Protein AF-A0A7R9ZFJ4-F1 (afdb_monomer_lite)

Foldseek 3Di:
DCLDPAPDQLDLVSLVVSLCCCLVPDPDQDQDADACSQAQRHPHRVVSVVSNCVRHFPDNRRVSPVVPDCPQPDWDAQVVGRSWTWGDDPLDIDTDARQYDDDPPGPDDPVVNVVSVVSSVVVVCVSCCVSPNDDDPVVVPPPDDD

InterPro domains:
  IPR029052 Metallo-dependent phosphatase-like [SSF56300] (1-131)

Organism: NCBI:txid2749911

pLDDT: mean 87.46, std 13.21, range [35.25, 97.81]

Radius of gyration: 16.65 Å; chains: 1; bounding box: 35×46×45 Å

Structure (mmCIF, N/CA/C/O backbone):
data_AF-A0A7R9ZFJ4-F1
#
_entry.id   AF-A0A7R9ZFJ4-F1
#
loop_
_atom_site.group_PDB
_atom_site.id
_atom_site.type_symbol
_atom_site.label_atom_id
_atom_site.label_alt_id
_atom_site.label_comp_id
_atom_site.label_asym_id
_atom_site.label_entity_id
_atom_site.label_seq_id
_atom_site.pdbx_PDB_ins_code
_atom_site.Cartn_x
_atom_site.Cartn_y
_atom_site.Cartn_z
_atom_site.occupancy
_atom_site.B_iso_or_equiv
_atom_site.auth_seq_id
_atom_site.auth_comp_id
_atom_site.auth_asym_id
_atom_site.auth_atom_id
_atom_site.pdbx_PDB_model_num
ATOM 1 N N . GLY A 1 1 ? -5.057 -4.524 -4.638 1.00 90.56 1 GLY A N 1
ATOM 2 C CA . GLY A 1 1 ? -4.004 -5.093 -5.480 1.00 90.56 1 GLY A CA 1
ATOM 3 C C . GLY A 1 1 ? -4.557 -5.368 -6.848 1.00 90.56 1 GLY A C 1
ATOM 4 O O . GLY A 1 1 ? -5.779 -5.395 -6.991 1.00 90.56 1 GLY A O 1
ATOM 5 N N . ASP A 1 2 ? -3.644 -5.514 -7.799 1.00 92.06 2 ASP A N 1
ATOM 6 C CA . ASP A 1 2 ? -3.863 -5.788 -9.223 1.00 92.06 2 ASP A CA 1
ATOM 7 C C . ASP A 1 2 ? -4.885 -4.832 -9.840 1.00 92.06 2 ASP A C 1
ATOM 9 O O . ASP A 1 2 ? -5.817 -5.202 -10.555 1.00 92.06 2 ASP A O 1
ATOM 13 N N . ILE A 1 3 ? -4.728 -3.559 -9.479 1.00 92.06 3 ILE A N 1
ATOM 14 C CA . ILE A 1 3 ? -5.543 -2.458 -9.993 1.00 92.06 3 ILE A CA 1
ATOM 15 C C . ILE A 1 3 ? -5.058 -2.015 -11.375 1.00 92.06 3 ILE A C 1
ATOM 17 O O . ILE A 1 3 ? -5.796 -1.369 -12.120 1.00 92.06 3 ILE A O 1
ATOM 21 N N . ILE A 1 4 ? -3.824 -2.378 -11.719 1.00 90.12 4 ILE A N 1
ATOM 22 C CA . ILE A 1 4 ? -3.257 -2.288 -13.052 1.00 90.12 4 ILE A CA 1
ATOM 23 C C . ILE A 1 4 ? -3.447 -3.639 -13.759 1.00 90.12 4 ILE A C 1
ATOM 25 O O . ILE A 1 4 ? -3.127 -4.674 -13.181 1.00 90.12 4 ILE A O 1
ATOM 29 N N . PRO A 1 5 ? -3.952 -3.666 -15.009 1.00 80.88 5 PRO A N 1
ATOM 30 C CA . PRO A 1 5 ? -4.123 -4.919 -15.732 1.00 80.88 5 PRO A CA 1
ATOM 31 C C . PRO A 1 5 ? -2.797 -5.674 -15.931 1.00 80.88 5 PRO A C 1
ATOM 33 O O . PRO A 1 5 ? -1.779 -5.032 -16.235 1.00 80.88 5 PRO A O 1
ATOM 36 N N . PRO A 1 6 ? -2.817 -7.020 -15.885 1.00 69.69 6 PRO A N 1
ATOM 37 C CA . PRO A 1 6 ? -1.639 -7.847 -16.125 1.00 69.69 6 PRO A CA 1
ATOM 38 C C . PRO A 1 6 ? -1.031 -7.557 -17.496 1.00 69.69 6 PRO A C 1
ATOM 40 O O . PRO A 1 6 ? -1.753 -7.365 -18.481 1.00 69.69 6 PRO A O 1
ATOM 43 N N . LYS A 1 7 ? 0.306 -7.581 -17.580 1.00 65.38 7 LYS A N 1
ATOM 44 C CA . LYS A 1 7 ? 1.073 -7.348 -18.824 1.00 65.38 7 LYS A CA 1
ATOM 45 C C . LYS A 1 7 ? 0.787 -5.999 -19.499 1.00 65.38 7 LYS A C 1
ATOM 47 O O . LYS A 1 7 ? 1.007 -5.850 -20.703 1.00 65.38 7 LYS A O 1
ATOM 52 N N . SER A 1 8 ? 0.257 -5.029 -18.758 1.00 69.19 8 SER A N 1
ATOM 53 C CA . SER A 1 8 ? 0.173 -3.648 -19.226 1.00 69.19 8 SER A CA 1
ATOM 54 C C . SER A 1 8 ? 1.515 -2.932 -19.037 1.00 69.19 8 SER A C 1
ATOM 56 O O . SER A 1 8 ? 2.401 -3.407 -18.334 1.00 69.19 8 SER A O 1
ATOM 58 N N . ASP A 1 9 ? 1.687 -1.781 -19.685 1.00 81.06 9 ASP A N 1
ATOM 59 C CA . ASP A 1 9 ? 2.959 -1.048 -19.736 1.00 81.06 9 ASP A CA 1
ATOM 60 C C . ASP A 1 9 ? 3.366 -0.361 -18.417 1.00 81.06 9 ASP A C 1
ATOM 62 O O . ASP A 1 9 ? 4.392 0.324 -18.376 1.00 81.06 9 ASP A O 1
ATOM 66 N N . CYS A 1 10 ? 2.563 -0.500 -17.352 1.00 91.38 10 CYS A N 1
ATO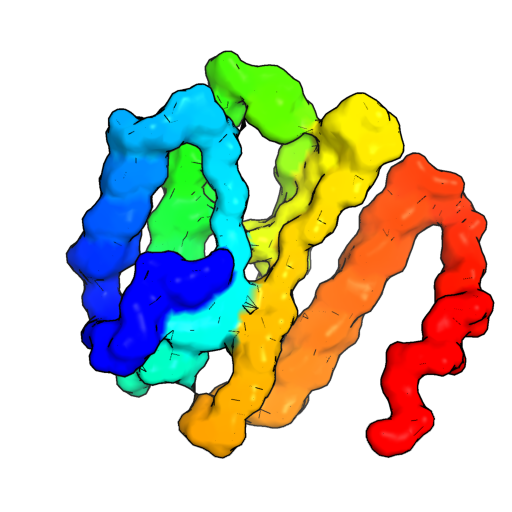M 67 C CA . CYS A 1 10 ? 2.741 0.179 -16.065 1.00 91.38 10 CYS A CA 1
ATOM 68 C C . CYS A 1 10 ? 3.144 1.656 -16.244 1.00 91.38 10 CYS A C 1
ATOM 70 O O . CYS A 1 10 ? 4.034 2.190 -15.563 1.00 91.38 10 CYS A O 1
ATOM 72 N N . SER A 1 11 ? 2.554 2.312 -17.248 1.00 93.62 11 SER A N 1
ATOM 73 C CA . SER A 1 11 ? 2.857 3.697 -17.585 1.00 93.62 11 SER A CA 1
ATOM 74 C C . SER A 1 11 ? 2.295 4.641 -16.528 1.00 93.62 11 SER A C 1
ATOM 76 O O . SER A 1 11 ? 1.369 4.318 -15.786 1.00 93.62 11 SER A O 1
ATOM 78 N N . GLN A 1 12 ? 2.871 5.838 -16.440 1.00 94.81 12 GLN A N 1
ATOM 79 C CA . GLN A 1 12 ? 2.400 6.848 -15.494 1.00 94.81 12 GLN A CA 1
ATOM 80 C C . GLN A 1 12 ? 0.921 7.196 -15.717 1.00 94.81 12 GLN A C 1
ATOM 82 O O . GLN A 1 12 ? 0.186 7.347 -14.744 1.00 94.81 12 GLN A O 1
ATOM 87 N N . ASP A 1 13 ? 0.490 7.260 -16.978 1.00 95.31 13 ASP A N 1
ATOM 88 C CA . ASP A 1 13 ? -0.892 7.567 -17.347 1.00 95.31 13 ASP A CA 1
ATOM 89 C C . ASP A 1 13 ? -1.861 6.493 -16.840 1.00 95.31 13 ASP A C 1
ATOM 91 O O . ASP A 1 13 ? -2.925 6.826 -16.336 1.00 95.31 13 ASP A O 1
ATOM 95 N N . ARG A 1 14 ? -1.467 5.211 -16.842 1.00 94.38 14 ARG A N 1
ATOM 96 C CA . ARG A 1 14 ? -2.295 4.128 -16.282 1.00 94.38 14 ARG A CA 1
ATOM 97 C C . ARG A 1 14 ? -2.545 4.290 -14.790 1.00 94.38 14 ARG A C 1
ATOM 99 O O . ARG A 1 14 ? -3.683 4.158 -14.343 1.00 94.38 14 ARG A O 1
ATOM 106 N N . TYR A 1 15 ? -1.506 4.596 -14.018 1.00 96.44 15 TYR A N 1
ATOM 107 C CA . TYR A 1 15 ? -1.675 4.858 -12.590 1.00 96.44 15 TYR A CA 1
ATOM 108 C C . TYR A 1 15 ? -2.518 6.115 -12.344 1.00 96.44 15 TYR A C 1
ATOM 110 O O . TYR A 1 15 ? -3.367 6.113 -11.453 1.00 96.44 15 TYR A O 1
ATOM 118 N N . ALA A 1 16 ? -2.331 7.159 -13.159 1.00 96.50 16 ALA A N 1
ATOM 119 C CA . ALA A 1 16 ? -3.124 8.382 -13.090 1.00 96.50 16 ALA A CA 1
ATOM 120 C C . ALA A 1 16 ? -4.606 8.136 -13.412 1.00 96.50 16 ALA A C 1
ATOM 122 O O . ALA A 1 16 ? -5.470 8.674 -12.723 1.00 96.50 16 ALA A O 1
ATOM 123 N N . ASP A 1 17 ? -4.913 7.308 -14.412 1.00 95.62 17 ASP A N 1
ATOM 124 C CA . ASP A 1 17 ? -6.281 6.937 -14.781 1.00 95.62 17 ASP A CA 1
ATOM 125 C C . ASP A 1 17 ? -6.990 6.235 -13.620 1.00 95.62 17 ASP A C 1
ATOM 127 O O . ASP A 1 17 ? -8.085 6.640 -13.227 1.00 95.62 17 ASP A O 1
ATOM 131 N N . VAL A 1 18 ? -6.348 5.231 -13.014 1.00 95.56 18 VAL A N 1
ATOM 132 C CA . VAL A 1 18 ? -6.916 4.501 -11.869 1.00 95.56 18 VAL A CA 1
ATOM 133 C C . VAL A 1 18 ? -7.061 5.408 -10.643 1.00 95.56 18 VAL A C 1
ATOM 135 O O . VAL A 1 18 ? -8.092 5.382 -9.969 1.00 95.56 18 VAL A O 1
ATOM 138 N N . TYR A 1 19 ? -6.078 6.270 -10.380 1.00 96.44 19 TYR A N 1
ATOM 139 C CA . TYR A 1 19 ? -6.180 7.302 -9.348 1.00 96.44 19 TYR A CA 1
ATOM 140 C C . TYR A 1 19 ? -7.385 8.223 -9.583 1.00 96.44 19 TYR A C 1
ATOM 142 O O . TYR A 1 19 ? -8.206 8.411 -8.685 1.00 96.44 19 TYR A O 1
ATOM 150 N N . ASN A 1 20 ? -7.543 8.736 -10.805 1.00 96.75 20 ASN A N 1
ATOM 151 C CA . ASN A 1 20 ? -8.668 9.587 -11.178 1.00 96.75 20 ASN A CA 1
ATOM 152 C C . ASN A 1 20 ? -10.006 8.857 -11.015 1.00 96.75 20 ASN A C 1
ATOM 154 O O . ASN A 1 20 ? -10.970 9.450 -10.532 1.00 96.75 20 ASN A O 1
ATOM 158 N N . MET A 1 21 ? -10.065 7.565 -11.348 1.00 95.75 21 MET A N 1
ATOM 159 C CA . MET A 1 21 ? -11.258 6.754 -11.117 1.00 95.75 21 MET A CA 1
ATOM 160 C C . MET A 1 21 ? -11.635 6.707 -9.635 1.00 95.75 21 MET A C 1
ATOM 162 O O . MET A 1 21 ? -12.810 6.910 -9.323 1.00 95.75 21 MET A O 1
ATOM 166 N N . PHE A 1 22 ? -10.677 6.497 -8.726 1.00 95.69 22 PHE A N 1
ATOM 167 C CA . PHE A 1 22 ? -10.963 6.490 -7.289 1.00 95.69 22 PHE A CA 1
ATOM 168 C C . PHE A 1 22 ? -11.478 7.841 -6.796 1.00 95.69 22 PHE A C 1
ATOM 170 O O . PHE A 1 22 ? -12.540 7.887 -6.177 1.00 95.69 22 PHE A O 1
ATOM 177 N N . ILE A 1 23 ? -10.777 8.937 -7.101 1.00 95.12 23 ILE A N 1
ATOM 178 C CA . ILE A 1 23 ? -11.129 10.256 -6.549 1.00 95.12 23 ILE A CA 1
ATOM 179 C C . ILE A 1 23 ? -12.422 10.831 -7.144 1.00 95.12 23 ILE A C 1
ATOM 181 O O . ILE A 1 23 ? -13.053 11.680 -6.523 1.00 95.12 23 ILE A O 1
ATOM 185 N N . GLN A 1 24 ? -12.810 10.410 -8.353 1.00 95.56 24 GLN A N 1
ATOM 186 C CA . GLN A 1 24 ? -14.018 10.908 -9.017 1.00 95.56 24 GLN A CA 1
ATOM 187 C C . GLN A 1 24 ? -15.260 10.076 -8.699 1.00 95.56 24 GLN A C 1
ATOM 189 O O . GLN A 1 24 ? -16.363 10.617 -8.712 1.00 95.56 24 GLN A O 1
ATOM 194 N N . ASN A 1 25 ? -15.101 8.770 -8.458 1.00 95.38 25 ASN A N 1
ATOM 195 C CA . ASN A 1 25 ? -16.237 7.845 -8.399 1.00 95.38 25 ASN A CA 1
ATOM 196 C C . ASN A 1 25 ? -16.446 7.204 -7.026 1.00 95.38 25 ASN A C 1
ATOM 198 O O . ASN A 1 25 ? -17.535 6.689 -6.768 1.00 95.38 25 ASN A O 1
ATOM 202 N N . SER A 1 26 ? -15.444 7.204 -6.143 1.00 93.19 26 SER A N 1
ATOM 203 C CA . SER A 1 26 ? -15.625 6.640 -4.808 1.00 93.19 26 SER A CA 1
ATOM 204 C C . SER A 1 26 ? -16.358 7.622 -3.898 1.00 93.19 26 SER A C 1
ATOM 206 O O . SER A 1 26 ? -15.910 8.743 -3.681 1.00 93.19 26 SER A O 1
ATOM 208 N N . LEU A 1 27 ? -17.469 7.173 -3.312 1.00 91.81 27 LEU A N 1
ATOM 209 C CA . LEU A 1 27 ? -18.157 7.892 -2.231 1.00 91.81 27 LEU A CA 1
ATOM 210 C C . LEU A 1 27 ? -17.554 7.592 -0.852 1.00 91.81 27 LEU A C 1
ATOM 212 O O . LEU A 1 27 ? -17.987 8.164 0.145 1.00 91.81 27 LEU A O 1
ATOM 216 N N . LEU A 1 28 ? -16.595 6.665 -0.795 1.00 92.62 28 LEU A N 1
ATOM 217 C CA . LEU A 1 28 ? -15.946 6.221 0.428 1.00 92.62 28 LEU A CA 1
ATOM 218 C C . LEU A 1 28 ? -14.430 6.458 0.357 1.00 92.62 28 LEU A C 1
ATOM 220 O O . LEU A 1 28 ? -13.840 6.369 -0.723 1.00 92.62 28 LEU A O 1
ATOM 224 N N . PRO A 1 29 ? -13.788 6.707 1.505 1.00 94.19 29 PRO A N 1
ATOM 225 C CA . PRO A 1 29 ? -12.345 6.617 1.683 1.00 94.19 29 PRO A CA 1
ATOM 226 C C . PRO A 1 29 ? -11.769 5.350 1.061 1.00 94.19 29 PRO A C 1
ATOM 228 O O . PRO A 1 29 ? -12.266 4.248 1.300 1.00 94.19 29 PRO A O 1
ATOM 231 N N . VAL A 1 30 ? -10.709 5.508 0.272 1.00 94.62 30 VAL A N 1
ATOM 232 C CA . VAL A 1 30 ? -10.029 4.391 -0.388 1.00 94.62 30 VAL A CA 1
ATOM 233 C C . VAL A 1 30 ? -8.614 4.271 0.159 1.00 94.62 30 VAL A C 1
ATOM 235 O O . VAL A 1 30 ? -7.839 5.227 0.120 1.00 94.62 30 VAL A O 1
ATOM 238 N N . LEU A 1 31 ? -8.287 3.069 0.629 1.00 94.81 31 LEU A N 1
ATOM 239 C CA . LEU A 1 31 ? -6.933 2.609 0.912 1.00 94.81 31 LEU A CA 1
ATOM 240 C C . LEU A 1 31 ? -6.622 1.458 -0.044 1.00 94.81 31 LEU A C 1
ATOM 242 O O . LEU A 1 31 ? -7.457 0.577 -0.251 1.00 94.81 31 LEU A O 1
ATOM 246 N N . VAL A 1 32 ? -5.433 1.469 -0.642 1.00 95.38 32 VAL A N 1
ATOM 247 C CA . VAL A 1 32 ? -5.039 0.498 -1.669 1.00 95.38 32 VAL A CA 1
ATOM 248 C C . VAL A 1 32 ? -3.720 -0.153 -1.282 1.00 95.38 32 VAL A C 1
ATOM 250 O O . VAL A 1 32 ? -2.798 0.515 -0.820 1.00 95.38 32 VAL A O 1
ATOM 253 N N . LEU A 1 33 ? -3.642 -1.462 -1.511 1.00 96.06 33 LEU A N 1
ATOM 254 C CA . LEU A 1 33 ? -2.409 -2.244 -1.469 1.00 96.06 33 LEU A CA 1
ATOM 255 C C . LEU A 1 33 ? -1.997 -2.632 -2.890 1.00 96.06 33 LEU A C 1
ATOM 257 O O . LEU A 1 33 ? -2.893 -2.904 -3.703 1.00 96.06 33 LEU A O 1
ATOM 261 N N . PRO A 1 34 ? -0.690 -2.711 -3.175 1.00 94.44 34 PRO A N 1
ATOM 262 C CA . PRO A 1 34 ? -0.206 -3.220 -4.444 1.00 94.44 34 PRO A CA 1
ATOM 263 C C . PRO A 1 34 ? -0.400 -4.740 -4.498 1.00 94.44 34 PRO A C 1
ATOM 265 O O . PRO A 1 34 ? -0.281 -5.430 -3.485 1.00 94.44 34 PRO A O 1
ATOM 268 N N . GLY A 1 35 ? -0.732 -5.251 -5.676 1.00 92.31 35 GLY A N 1
ATOM 269 C CA . GLY A 1 35 ? -0.562 -6.656 -6.042 1.00 92.31 35 GLY A CA 1
ATOM 270 C C . GLY A 1 35 ? 0.694 -6.845 -6.897 1.00 92.31 35 GLY A C 1
ATOM 271 O O . GLY A 1 35 ? 1.510 -5.927 -7.018 1.00 92.31 35 GLY A O 1
ATOM 272 N N . ASP A 1 36 ? 0.899 -8.034 -7.453 1.00 89.06 36 ASP A N 1
ATOM 273 C CA . ASP A 1 36 ? 2.083 -8.328 -8.260 1.00 89.06 36 ASP A CA 1
ATOM 274 C C . ASP A 1 36 ? 2.004 -7.742 -9.675 1.00 89.06 36 ASP A C 1
ATOM 276 O O . ASP A 1 36 ? 3.030 -7.278 -10.191 1.00 89.06 36 ASP A O 1
ATOM 280 N N . ASP A 1 37 ? 0.804 -7.654 -10.258 1.00 90.75 37 ASP A N 1
ATOM 281 C CA . ASP A 1 37 ? 0.580 -6.996 -11.555 1.00 90.75 37 ASP A CA 1
ATOM 282 C C . ASP A 1 37 ? 0.831 -5.481 -11.483 1.00 90.75 37 ASP A C 1
ATOM 284 O O . ASP A 1 37 ? 1.169 -4.841 -12.479 1.00 90.75 37 ASP A O 1
ATOM 288 N N . ASP A 1 38 ? 0.720 -4.896 -10.287 1.00 92.62 38 ASP A N 1
ATOM 289 C CA . ASP A 1 38 ? 0.846 -3.453 -10.087 1.00 92.62 38 ASP A CA 1
ATOM 290 C C . ASP A 1 38 ? 2.287 -2.940 -10.184 1.00 92.62 38 ASP A C 1
ATOM 292 O O . ASP A 1 38 ? 2.478 -1.730 -10.325 1.00 92.62 38 ASP A O 1
ATOM 296 N N . TRP A 1 39 ? 3.301 -3.804 -10.058 1.00 90.44 39 TRP A N 1
ATOM 297 C CA . TRP A 1 39 ? 4.708 -3.382 -10.118 1.00 90.44 39 TRP A CA 1
ATOM 298 C C . TRP A 1 39 ? 5.712 -4.499 -10.429 1.00 90.44 39 TRP A C 1
ATOM 300 O O . TRP A 1 39 ? 6.655 -4.257 -11.179 1.00 90.44 39 TRP A O 1
ATOM 310 N N . ILE A 1 40 ? 5.541 -5.708 -9.880 1.00 89.62 40 ILE A N 1
ATOM 311 C CA . ILE A 1 40 ? 6.524 -6.804 -10.004 1.00 89.62 40 ILE A CA 1
ATOM 312 C C . ILE A 1 40 ? 6.609 -7.294 -11.445 1.00 89.62 40 ILE A C 1
ATOM 314 O O . ILE A 1 40 ? 7.705 -7.551 -11.940 1.00 89.62 40 ILE A O 1
ATOM 318 N N . GLN A 1 41 ? 5.456 -7.440 -12.099 1.00 86.94 41 GLN A N 1
ATOM 319 C CA . GLN A 1 41 ? 5.358 -7.964 -13.463 1.00 86.94 41 GLN A CA 1
ATOM 320 C C . GLN A 1 41 ? 5.595 -6.902 -14.555 1.00 86.94 41 GLN A C 1
ATOM 322 O O . GLN A 1 41 ? 5.469 -7.195 -15.742 1.00 86.94 41 GLN A O 1
ATOM 327 N N . CYS A 1 42 ? 5.939 -5.669 -14.179 1.00 87.56 42 CYS A N 1
ATOM 328 C CA . CYS A 1 42 ? 6.239 -4.597 -15.121 1.00 87.56 42 CYS A CA 1
ATOM 329 C C . CYS A 1 42 ? 7.671 -4.713 -15.672 1.00 87.56 42 CYS A C 1
ATOM 331 O O . CYS A 1 42 ? 8.576 -5.151 -14.965 1.00 87.56 42 CYS A O 1
ATOM 333 N N . ASP A 1 43 ? 7.923 -4.195 -16.880 1.00 87.56 43 ASP A N 1
ATOM 334 C CA . ASP A 1 43 ? 9.264 -4.202 -17.502 1.00 87.56 43 ASP A CA 1
ATOM 335 C C . ASP A 1 43 ? 10.349 -3.531 -16.637 1.00 87.56 43 ASP A C 1
ATOM 337 O O . ASP A 1 43 ? 11.523 -3.901 -16.677 1.00 87.56 43 ASP A O 1
ATOM 341 N N . LEU A 1 44 ? 9.960 -2.515 -15.857 1.00 88.75 44 LEU A N 1
ATOM 342 C CA . LEU A 1 44 ? 10.832 -1.773 -14.945 1.00 88.75 44 LEU A CA 1
ATOM 343 C C . LEU A 1 44 ? 10.198 -1.712 -13.542 1.00 88.75 44 LEU A C 1
ATOM 345 O O . LEU A 1 44 ? 9.599 -0.683 -13.200 1.00 88.75 44 LEU A O 1
ATOM 349 N N . PRO A 1 45 ? 10.340 -2.764 -12.710 1.00 89.38 45 PRO A N 1
ATOM 350 C CA . PRO A 1 45 ? 9.637 -2.871 -11.429 1.00 89.38 45 PRO A CA 1
ATOM 351 C C . PRO A 1 45 ? 9.893 -1.706 -10.473 1.00 89.38 45 PRO A C 1
ATOM 353 O O . PRO A 1 45 ? 8.961 -1.171 -9.882 1.00 89.38 45 PRO A O 1
ATOM 356 N N . ASP A 1 46 ? 11.132 -1.215 -10.389 1.00 91.75 46 ASP A N 1
ATOM 357 C CA . ASP A 1 46 ? 11.467 -0.068 -9.535 1.00 91.75 46 ASP A CA 1
ATOM 358 C C . ASP A 1 46 ? 10.776 1.228 -9.985 1.00 91.75 46 ASP A C 1
ATOM 360 O O . ASP A 1 46 ? 10.443 2.093 -9.171 1.00 91.75 46 ASP A O 1
ATOM 364 N N . VAL A 1 47 ? 10.596 1.406 -11.298 1.00 93.50 47 VAL A N 1
ATOM 365 C CA . VAL A 1 47 ? 9.895 2.568 -11.860 1.00 93.50 47 VAL A CA 1
ATOM 366 C C . VAL A 1 47 ? 8.399 2.440 -11.595 1.00 93.50 47 VAL A C 1
ATOM 368 O O . VAL A 1 47 ? 7.778 3.414 -11.170 1.00 93.50 47 VAL A O 1
ATOM 371 N N . ALA A 1 48 ? 7.843 1.250 -11.818 1.00 93.56 48 ALA A N 1
ATOM 372 C CA . ALA A 1 48 ? 6.447 0.933 -11.557 1.00 93.56 48 ALA A CA 1
ATOM 373 C C . ALA A 1 48 ? 6.093 1.126 -10.075 1.00 93.56 48 ALA A C 1
ATOM 375 O O . ALA A 1 48 ? 5.156 1.853 -9.762 1.00 93.56 48 ALA A O 1
ATOM 376 N N . TRP A 1 49 ? 6.926 0.618 -9.161 1.00 94.00 49 TRP A N 1
ATOM 377 C CA . TRP A 1 49 ? 6.781 0.815 -7.719 1.00 94.00 49 TRP A CA 1
ATOM 378 C C . TRP A 1 49 ? 6.721 2.294 -7.330 1.00 94.00 49 TRP A C 1
ATOM 380 O O . TRP A 1 49 ? 5.814 2.720 -6.615 1.00 94.00 49 TRP A O 1
ATOM 390 N N . ARG A 1 50 ? 7.657 3.113 -7.834 1.00 95.75 50 ARG A N 1
ATOM 391 C CA . ARG A 1 50 ? 7.659 4.559 -7.551 1.00 95.75 50 ARG A CA 1
ATOM 392 C C . ARG A 1 50 ? 6.397 5.246 -8.056 1.00 95.75 50 ARG A C 1
ATOM 394 O O . ARG A 1 50 ? 5.892 6.126 -7.367 1.00 95.75 50 ARG A O 1
ATOM 401 N N . ARG A 1 51 ? 5.896 4.860 -9.232 1.00 96.00 51 ARG A N 1
ATOM 402 C CA . ARG A 1 51 ? 4.647 5.401 -9.787 1.00 96.00 51 ARG A CA 1
ATOM 403 C C . ARG A 1 51 ? 3.447 4.976 -8.948 1.00 96.00 51 ARG A C 1
ATOM 405 O O . ARG A 1 51 ? 2.668 5.834 -8.554 1.00 96.00 51 ARG A O 1
ATOM 412 N N . TRP A 1 52 ? 3.334 3.692 -8.616 1.00 96.31 52 TRP A N 1
ATOM 413 C CA . TRP A 1 52 ? 2.276 3.184 -7.746 1.00 96.31 52 TRP A CA 1
ATOM 414 C C . TRP A 1 52 ? 2.251 3.948 -6.412 1.00 96.31 52 TRP A C 1
ATOM 416 O O . TRP A 1 52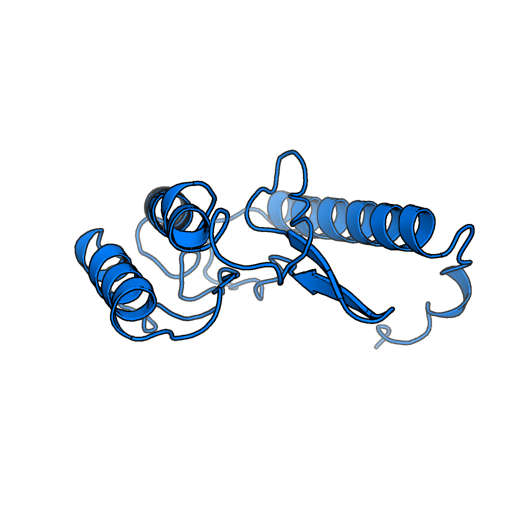 ? 1.225 4.517 -6.035 1.00 96.31 52 TRP A O 1
ATOM 426 N N . ALA A 1 53 ? 3.408 4.072 -5.754 1.00 95.88 53 ALA A N 1
ATOM 427 C CA . ALA A 1 53 ? 3.534 4.805 -4.498 1.00 95.88 53 ALA A CA 1
ATOM 428 C C . ALA A 1 53 ? 3.196 6.296 -4.657 1.00 95.88 53 ALA A C 1
ATOM 430 O O . ALA A 1 53 ? 2.533 6.868 -3.797 1.00 95.88 53 ALA A O 1
ATOM 431 N N . GLN A 1 54 ? 3.602 6.917 -5.768 1.00 95.88 54 GLN A N 1
ATOM 432 C CA . GLN A 1 54 ? 3.309 8.319 -6.061 1.00 95.88 54 GLN A CA 1
ATOM 433 C C . GLN A 1 54 ? 1.809 8.611 -6.145 1.00 95.88 54 GLN A C 1
ATOM 435 O O . GLN A 1 54 ? 1.425 9.731 -5.832 1.00 95.88 54 GLN A O 1
ATOM 440 N N . PHE A 1 55 ? 0.972 7.672 -6.587 1.00 96.31 55 PHE A N 1
ATOM 441 C CA . PHE A 1 55 ? -0.469 7.908 -6.719 1.00 96.31 55 PHE A CA 1
ATOM 442 C C . PHE A 1 55 ? -1.275 7.415 -5.516 1.00 96.31 55 PHE A C 1
ATOM 444 O O . PHE A 1 55 ? -2.259 8.054 -5.143 1.00 96.31 55 PHE A O 1
ATOM 451 N N . PHE A 1 56 ? -0.881 6.295 -4.905 1.00 96.12 56 PHE A N 1
ATOM 452 C CA . PHE A 1 56 ? -1.745 5.584 -3.955 1.00 96.12 56 PHE A CA 1
ATOM 453 C C . PHE A 1 56 ? -1.268 5.600 -2.503 1.00 96.12 56 PHE A C 1
ATOM 455 O O . PHE A 1 56 ? -2.063 5.309 -1.610 1.00 96.12 56 PHE A O 1
ATOM 462 N N . VAL A 1 57 ? -0.012 5.967 -2.240 1.00 90.12 57 VAL A N 1
ATOM 463 C CA . VAL A 1 57 ? 0.496 6.167 -0.874 1.00 90.12 57 VAL A CA 1
ATOM 464 C C . VAL A 1 57 ? 0.405 7.649 -0.524 1.00 90.12 57 VAL A C 1
ATOM 466 O O . VAL A 1 57 ? 0.529 8.494 -1.404 1.00 90.12 57 VAL A O 1
ATOM 469 N N . GLN A 1 58 ? 0.160 7.975 0.750 1.00 83.62 58 GLN A N 1
ATOM 470 C CA . GLN A 1 58 ? 0.007 9.352 1.242 1.00 83.62 58 GLN A CA 1
ATOM 471 C C . GLN A 1 58 ? 1.043 10.344 0.669 1.00 83.62 58 GLN A C 1
ATOM 473 O O . GLN A 1 58 ? 2.228 10.006 0.580 1.00 83.62 58 GLN A O 1
ATOM 478 N N . PRO A 1 59 ? 0.653 11.606 0.388 1.00 87.31 59 PRO A N 1
ATOM 479 C CA . PRO A 1 59 ? -0.684 12.191 0.548 1.00 87.31 59 PRO A CA 1
ATOM 480 C C . PRO A 1 59 ? -1.708 12.036 -0.605 1.00 87.31 59 PRO A C 1
ATOM 482 O O . PRO A 1 59 ? -2.869 12.285 -0.310 1.00 87.31 59 PRO A O 1
ATOM 485 N N . PRO A 1 60 ? -1.395 11.698 -1.875 1.00 91.38 60 PRO A N 1
ATOM 486 C CA . PRO A 1 60 ? -2.346 11.909 -2.976 1.00 91.38 60 PRO A CA 1
ATOM 487 C C . PRO A 1 60 ? -3.719 11.250 -2.816 1.00 91.38 60 PRO A C 1
ATOM 489 O O . PRO A 1 60 ? -4.718 11.962 -2.856 1.00 91.38 60 PRO A O 1
ATOM 492 N N . LEU A 1 61 ? -3.803 9.931 -2.605 1.00 93.69 61 LEU A N 1
ATOM 493 C CA . LEU A 1 61 ? -5.107 9.264 -2.491 1.00 93.69 61 LEU A CA 1
ATOM 494 C C . LEU A 1 61 ? -5.817 9.596 -1.172 1.00 93.69 61 LEU A C 1
ATOM 496 O O . LEU A 1 61 ? -6.983 9.987 -1.173 1.00 93.69 61 LEU A O 1
ATOM 500 N N . GLU A 1 62 ? -5.118 9.488 -0.045 1.00 93.06 62 GLU A N 1
ATOM 501 C CA . GLU A 1 62 ? -5.720 9.712 1.279 1.00 93.06 62 GLU A CA 1
ATOM 502 C C . GLU A 1 62 ? -6.066 11.177 1.550 1.00 93.06 62 GLU A C 1
ATOM 504 O O . GLU A 1 62 ? -7.060 11.483 2.209 1.00 93.06 62 GLU A O 1
ATOM 509 N N . GLY A 1 63 ? -5.298 12.102 0.975 1.00 91.88 63 GLY A N 1
ATOM 510 C CA . GLY A 1 63 ? -5.514 13.541 1.089 1.00 91.88 63 GLY A CA 1
ATOM 511 C C . GLY A 1 63 ? -6.857 14.003 0.521 1.00 91.88 63 GLY A C 1
ATOM 512 O O . GLY A 1 63 ? -7.307 15.104 0.837 1.00 91.88 63 GLY A O 1
ATOM 513 N N . THR A 1 64 ? -7.523 13.165 -0.279 1.00 92.50 64 THR A N 1
ATOM 514 C CA . THR A 1 64 ? -8.867 13.449 -0.801 1.00 92.50 64 THR A CA 1
ATOM 515 C C . THR A 1 64 ? -9.971 13.309 0.243 1.00 92.50 64 THR A C 1
ATOM 517 O O . THR A 1 64 ? -11.017 13.937 0.094 1.00 92.50 64 THR A O 1
ATOM 520 N N . TRP A 1 65 ? -9.749 12.539 1.314 1.00 92.38 65 TRP A N 1
ATOM 521 C CA . TRP A 1 65 ? -10.786 12.235 2.303 1.00 92.38 65 TRP A CA 1
ATOM 522 C C . TRP A 1 65 ? -10.359 12.439 3.765 1.00 92.38 65 TRP A C 1
ATOM 524 O O . TRP A 1 65 ? -11.230 12.613 4.612 1.00 92.38 65 TRP A O 1
ATOM 534 N N . TRP A 1 66 ? -9.060 12.509 4.078 1.00 90.44 66 TRP A N 1
ATOM 535 C CA . TRP A 1 66 ? -8.527 12.619 5.452 1.00 90.44 66 TRP A CA 1
ATOM 536 C C . TRP A 1 66 ? -9.105 13.758 6.317 1.00 90.44 66 TRP A C 1
ATOM 538 O O . TRP A 1 66 ? -9.191 13.633 7.532 1.00 90.44 66 TRP A O 1
ATOM 548 N N . ALA A 1 67 ? -9.512 14.874 5.707 1.00 88.25 67 ALA A N 1
ATOM 549 C CA . ALA A 1 67 ? -10.027 16.054 6.404 1.00 88.25 67 ALA A CA 1
ATOM 550 C C . ALA A 1 67 ? -11.560 16.067 6.516 1.00 88.25 67 ALA A C 1
ATOM 552 O O . ALA A 1 67 ? -12.119 16.937 7.182 1.00 88.25 67 ALA A O 1
ATOM 553 N N . VAL A 1 68 ? -12.242 15.155 5.817 1.00 89.56 68 VAL A N 1
ATOM 554 C CA . VAL A 1 68 ? -13.707 15.157 5.668 1.00 89.56 68 VAL A CA 1
ATOM 555 C C . VAL A 1 68 ? -14.361 13.840 6.076 1.00 89.56 68 VAL A C 1
ATOM 557 O O . VAL A 1 68 ? -15.571 13.814 6.285 1.00 89.56 68 VAL A O 1
ATOM 560 N N . SER A 1 69 ? -13.588 12.763 6.207 1.00 91.00 69 SER A N 1
ATOM 561 C CA . SER A 1 69 ? -14.069 11.464 6.661 1.00 91.00 69 SER A CA 1
ATOM 562 C C . SER A 1 69 ? -13.605 11.174 8.082 1.00 91.00 69 SER A C 1
ATOM 564 O O . SER A 1 69 ? -12.452 11.414 8.422 1.00 91.00 69 SER A O 1
ATOM 566 N N . SER A 1 70 ? -14.499 10.619 8.902 1.00 88.31 70 SER A N 1
ATOM 567 C CA . SER A 1 70 ? -14.186 10.122 10.249 1.00 88.31 70 SER A CA 1
ATOM 568 C C . SER A 1 70 ? -13.808 8.637 10.277 1.00 88.31 70 SER A C 1
ATOM 570 O O . SER A 1 70 ? -13.535 8.092 11.340 1.00 88.31 70 SER A O 1
ATOM 572 N N . VAL A 1 71 ? -13.872 7.966 9.126 1.00 88.12 71 VAL A N 1
ATOM 573 C CA . VAL A 1 71 ? -13.466 6.569 8.938 1.00 88.12 71 VAL A CA 1
ATOM 574 C C . VAL A 1 71 ? -12.553 6.521 7.716 1.00 88.12 71 VAL A C 1
ATOM 576 O O . VAL A 1 71 ? -12.875 7.185 6.740 1.00 88.12 71 VAL A O 1
ATOM 579 N N . PRO A 1 72 ? -11.457 5.756 7.704 1.00 90.94 72 PRO A N 1
ATOM 580 C CA . PRO A 1 72 ? -10.788 5.220 8.892 1.00 90.94 72 PRO A CA 1
ATOM 581 C C . PRO A 1 72 ? -10.429 6.341 9.887 1.00 90.94 72 PRO A C 1
ATOM 583 O O . PRO A 1 72 ? -10.195 7.469 9.468 1.00 90.94 72 PRO A O 1
ATOM 586 N N . GLU A 1 73 ? -10.438 6.040 11.191 1.00 83.06 73 GLU A N 1
ATOM 587 C CA . GLU A 1 73 ? -10.183 7.030 12.256 1.00 83.06 73 GLU A CA 1
ATOM 588 C C . GLU A 1 73 ? -8.762 7.613 12.156 1.00 83.06 73 GLU A C 1
ATOM 590 O O . GLU A 1 73 ? -8.573 8.773 11.803 1.00 83.06 73 GLU A O 1
ATOM 595 N N . GLU A 1 74 ? -7.759 6.781 12.440 1.00 88.31 74 GLU A N 1
ATOM 596 C CA . GLU A 1 74 ? -6.338 7.092 12.312 1.00 88.31 74 GLU A CA 1
ATOM 597 C C . GLU A 1 74 ? -5.683 5.958 11.521 1.00 88.31 74 GLU A C 1
ATOM 599 O O . GLU A 1 74 ? -5.695 4.801 11.948 1.00 88.31 74 GLU A O 1
ATOM 604 N N . VAL A 1 75 ? -5.173 6.286 10.331 1.00 94.25 75 VAL A N 1
ATOM 605 C CA . VAL A 1 75 ? -4.424 5.342 9.497 1.00 94.25 75 VAL A CA 1
ATOM 606 C C . VAL A 1 75 ? -2.959 5.406 9.889 1.00 94.25 75 VAL A C 1
ATOM 608 O O . VAL A 1 75 ? -2.253 6.354 9.544 1.00 94.25 75 VAL A O 1
ATOM 611 N N . GLU A 1 76 ? -2.487 4.371 10.571 1.00 95.31 76 GLU A N 1
ATOM 612 C CA . GLU A 1 76 ? -1.070 4.176 10.836 1.00 95.31 76 GLU A CA 1
ATOM 613 C C . GLU A 1 76 ? -0.402 3.530 9.618 1.00 95.31 76 GLU A C 1
ATOM 615 O O . GLU A 1 76 ? -0.909 2.559 9.054 1.00 95.31 76 GLU A O 1
ATOM 620 N N . ARG A 1 77 ? 0.753 4.060 9.211 1.00 95.94 77 ARG A N 1
ATOM 621 C CA . ARG A 1 77 ? 1.591 3.507 8.141 1.00 95.94 77 ARG A CA 1
ATOM 622 C C . ARG A 1 77 ? 2.821 2.838 8.752 1.00 95.94 77 ARG A C 1
ATOM 624 O O . ARG A 1 77 ? 3.401 3.374 9.690 1.00 95.94 77 ARG A O 1
ATOM 631 N N . GLN A 1 78 ? 3.254 1.706 8.197 1.00 97.19 78 GLN A N 1
ATOM 632 C CA . GLN A 1 78 ? 4.493 1.066 8.644 1.00 97.19 78 GLN A CA 1
ATOM 633 C C . GLN A 1 78 ? 5.714 1.893 8.221 1.00 97.19 78 GLN A C 1
ATOM 635 O O . GLN A 1 78 ? 5.895 2.212 7.040 1.00 97.19 78 GLN A O 1
ATOM 640 N N . ASP A 1 79 ? 6.604 2.183 9.168 1.00 93.94 79 ASP A N 1
ATOM 641 C CA . ASP A 1 79 ? 7.884 2.821 8.870 1.00 93.94 79 ASP A CA 1
ATOM 642 C C . ASP A 1 79 ? 8.713 1.969 7.897 1.00 93.94 79 ASP A C 1
ATOM 644 O O . ASP A 1 79 ? 8.921 0.773 8.088 1.00 93.94 79 ASP A O 1
ATOM 648 N N . GLY A 1 80 ? 9.171 2.591 6.808 1.00 93.31 80 GLY A N 1
ATOM 649 C CA . GLY A 1 80 ? 9.895 1.911 5.728 1.00 93.31 80 GLY A CA 1
ATOM 650 C C . GLY A 1 80 ? 9.020 1.124 4.740 1.00 93.31 80 GLY A C 1
ATOM 651 O O . GLY A 1 80 ? 9.516 0.784 3.668 1.00 93.31 80 GLY A O 1
ATOM 652 N N . ARG A 1 81 ? 7.731 0.902 5.042 1.00 95.06 81 ARG A N 1
ATOM 653 C CA . ARG A 1 81 ? 6.744 0.193 4.202 1.00 95.06 81 ARG A CA 1
ATOM 654 C C . ARG A 1 81 ? 5.413 0.943 4.184 1.00 95.06 81 ARG A C 1
ATOM 656 O O . ARG A 1 81 ? 4.377 0.448 4.622 1.00 95.06 81 ARG A O 1
ATOM 663 N N . LYS A 1 82 ? 5.449 2.190 3.709 1.00 95.81 82 LYS A N 1
ATOM 664 C CA . LYS A 1 82 ? 4.298 3.108 3.764 1.00 95.81 82 LYS A CA 1
ATOM 665 C C . LYS A 1 82 ? 3.092 2.651 2.944 1.00 95.81 82 LYS A C 1
ATOM 667 O O . LYS A 1 82 ? 2.037 3.256 3.063 1.00 95.81 82 LYS A O 1
ATOM 672 N N . GLU A 1 83 ? 3.230 1.626 2.114 1.00 96.06 83 GLU A N 1
ATOM 673 C CA . GLU A 1 83 ? 2.120 0.948 1.456 1.00 96.06 83 GLU A CA 1
ATOM 674 C C . GLU A 1 83 ? 1.241 0.155 2.431 1.00 96.06 83 GLU A C 1
ATOM 676 O O . GLU A 1 83 ? 0.033 0.065 2.212 1.00 96.06 83 GLU A O 1
ATOM 681 N N . ASN A 1 84 ? 1.812 -0.344 3.530 1.00 97.81 84 ASN A N 1
ATOM 682 C CA . ASN A 1 84 ? 1.076 -1.039 4.576 1.00 97.81 84 ASN A CA 1
ATOM 683 C C . ASN A 1 84 ? 0.287 -0.039 5.413 1.00 97.81 84 ASN A C 1
ATOM 685 O O . ASN A 1 84 ? 0.704 1.112 5.576 1.00 97.81 84 ASN A O 1
ATOM 689 N N . PHE A 1 85 ? -0.859 -0.459 5.938 1.00 97.25 85 PHE A N 1
ATOM 690 C CA . PHE A 1 85 ? -1.672 0.390 6.801 1.00 97.25 85 PHE A CA 1
ATOM 691 C C . PHE A 1 85 ? -2.423 -0.389 7.870 1.00 97.25 85 PHE A C 1
ATOM 693 O O . PHE A 1 85 ? -2.771 -1.555 7.688 1.00 97.25 85 PHE A O 1
ATOM 700 N N . ALA A 1 86 ? -2.653 0.273 8.993 1.00 97.12 86 ALA A N 1
ATOM 701 C CA . ALA A 1 86 ? -3.473 -0.218 10.078 1.00 97.12 86 ALA A CA 1
ATOM 702 C C . ALA A 1 86 ? -4.454 0.876 10.484 1.00 97.12 86 ALA A C 1
ATOM 704 O O . ALA A 1 86 ? -4.103 2.053 10.497 1.00 97.12 86 ALA A O 1
ATOM 705 N N . PHE A 1 87 ? -5.686 0.503 10.801 1.00 95.38 87 PHE A N 1
ATOM 706 C CA . PHE A 1 87 ? -6.627 1.410 11.450 1.00 95.38 87 PHE A CA 1
ATOM 707 C C . PHE A 1 87 ? -7.645 0.614 12.253 1.00 95.38 87 PHE A C 1
ATOM 709 O O . PHE A 1 87 ? -7.854 -0.583 12.029 1.00 95.38 87 PHE A O 1
ATOM 716 N N . ARG A 1 88 ? -8.307 1.289 13.189 1.00 92.81 88 ARG A N 1
ATOM 717 C CA . ARG A 1 88 ? -9.396 0.706 13.968 1.00 92.81 88 ARG A CA 1
ATOM 718 C C . ARG A 1 88 ? -10.720 1.314 13.553 1.00 92.81 88 ARG A C 1
ATOM 720 O O . ARG A 1 88 ? -10.802 2.487 13.202 1.00 92.81 88 ARG A O 1
ATOM 727 N N . HIS A 1 89 ? -11.746 0.480 13.585 1.00 92.19 89 HIS A N 1
ATOM 728 C CA . HIS A 1 89 ? -13.120 0.920 13.444 1.00 92.19 89 HIS A CA 1
ATOM 729 C C . HIS A 1 89 ? -14.026 -0.072 14.171 1.00 92.19 89 HIS A C 1
ATOM 731 O O . HIS A 1 89 ? -13.904 -1.281 13.972 1.00 92.19 89 HIS A O 1
ATOM 737 N N . ASP A 1 90 ? -14.879 0.428 15.066 1.00 91.50 90 ASP A N 1
ATOM 738 C CA . ASP A 1 90 ? -15.863 -0.363 15.818 1.00 91.50 90 ASP A CA 1
ATOM 739 C C . ASP A 1 90 ? -15.285 -1.611 16.512 1.00 91.50 90 ASP A C 1
ATOM 741 O O . ASP A 1 90 ? -15.851 -2.703 16.503 1.00 91.50 90 ASP A O 1
ATOM 745 N N . GLY A 1 91 ? -14.115 -1.449 17.138 1.00 89.19 91 GLY A N 1
ATOM 746 C CA . GLY A 1 91 ? -13.442 -2.523 17.876 1.00 89.19 91 GLY A CA 1
ATOM 747 C C . GLY A 1 91 ? -12.727 -3.555 16.998 1.00 89.19 91 GLY A C 1
ATOM 748 O O . GLY A 1 91 ? -12.089 -4.457 17.540 1.00 89.19 91 GLY A O 1
ATOM 749 N N . VAL A 1 92 ? -12.770 -3.402 15.674 1.00 93.38 92 VAL A N 1
ATOM 750 C CA . VAL A 1 92 ? -12.039 -4.232 14.714 1.00 93.38 92 VAL A CA 1
ATOM 751 C C . VAL A 1 92 ? -10.745 -3.527 14.312 1.00 93.38 92 VAL A C 1
ATOM 753 O O . VAL A 1 92 ? -10.748 -2.342 13.982 1.00 93.38 92 VAL A O 1
ATOM 756 N N . LEU A 1 93 ? -9.634 -4.265 14.348 1.00 95.00 93 LEU A N 1
ATOM 757 C CA . LEU A 1 93 ? -8.358 -3.841 13.776 1.00 95.00 93 LEU A CA 1
ATOM 758 C C . LEU A 1 93 ? -8.300 -4.298 12.315 1.00 95.00 93 LEU A C 1
ATOM 760 O O . LEU A 1 93 ? -8.363 -5.496 12.038 1.00 95.00 93 LEU A O 1
ATOM 764 N N . PHE A 1 94 ? -8.159 -3.348 11.398 1.00 97.19 94 PHE A N 1
ATOM 765 C CA . PHE A 1 94 ? -7.929 -3.601 9.981 1.00 97.19 94 PHE A CA 1
ATOM 766 C C . PHE A 1 94 ? -6.437 -3.482 9.696 1.00 97.19 94 PHE A C 1
ATOM 768 O O . PHE A 1 94 ? -5.820 -2.487 10.065 1.00 97.19 94 PHE A O 1
ATOM 775 N N . LEU A 1 95 ? -5.873 -4.489 9.029 1.00 97.62 95 LEU A N 1
ATOM 776 C CA . LEU A 1 95 ? -4.474 -4.524 8.611 1.00 97.62 95 LEU A CA 1
ATOM 777 C C . LEU A 1 95 ? -4.415 -4.747 7.104 1.00 97.62 95 LEU A C 1
ATOM 779 O O . LEU A 1 95 ? -4.931 -5.743 6.597 1.00 97.62 95 LEU A O 1
ATOM 783 N N . GLY A 1 96 ? -3.778 -3.821 6.400 1.00 97.25 96 GLY A N 1
ATOM 784 C CA . GLY A 1 96 ? -3.420 -3.953 5.000 1.00 97.25 96 GLY A CA 1
ATOM 785 C C . GLY A 1 96 ? -1.921 -4.177 4.857 1.00 97.25 96 GLY A C 1
ATOM 786 O O . GLY A 1 96 ? -1.134 -3.333 5.281 1.00 97.25 96 GLY A O 1
ATOM 787 N N . LEU A 1 97 ? -1.533 -5.302 4.254 1.00 97.62 97 LEU A N 1
ATOM 788 C CA . LEU A 1 97 ? -0.137 -5.699 4.069 1.00 97.62 97 LEU A CA 1
ATOM 789 C C . LEU A 1 97 ? 0.169 -5.948 2.594 1.00 97.62 97 LEU A C 1
ATOM 791 O O . LEU A 1 97 ? -0.554 -6.668 1.906 1.00 97.62 97 LEU A O 1
ATOM 795 N N . ASN A 1 98 ? 1.286 -5.407 2.135 1.00 94.94 98 ASN A N 1
ATOM 796 C CA . ASN A 1 98 ? 1.926 -5.731 0.876 1.00 94.94 98 ASN A CA 1
ATOM 797 C C . ASN A 1 98 ? 2.514 -7.140 0.973 1.00 94.94 98 ASN A C 1
ATOM 799 O O . ASN A 1 98 ? 3.623 -7.340 1.470 1.00 94.94 98 ASN A O 1
ATOM 803 N N . ALA A 1 99 ? 1.725 -8.121 0.542 1.00 91.31 99 ALA A N 1
ATOM 804 C CA . ALA A 1 99 ? 2.086 -9.535 0.535 1.00 91.31 99 ALA A CA 1
ATOM 805 C C . ALA A 1 99 ? 1.848 -10.178 -0.849 1.00 91.31 99 ALA A C 1
ATOM 807 O O . ALA A 1 99 ? 1.099 -11.153 -0.948 1.00 91.31 99 ALA A O 1
ATOM 808 N N . PRO A 1 100 ? 2.427 -9.628 -1.933 1.00 86.31 100 PRO A N 1
ATOM 809 C CA . PRO A 1 100 ? 2.249 -10.159 -3.274 1.00 86.31 100 PRO A CA 1
ATOM 810 C C . PRO A 1 100 ? 2.917 -11.527 -3.393 1.00 86.31 100 PRO A C 1
ATOM 812 O O . PRO A 1 100 ? 3.901 -11.834 -2.712 1.00 86.31 100 P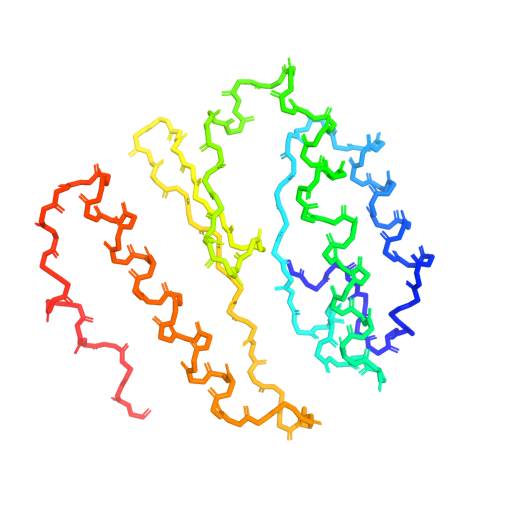RO A O 1
ATOM 815 N N . ALA A 1 101 ? 2.379 -12.355 -4.287 1.00 78.75 101 ALA A N 1
ATOM 816 C CA . ALA A 1 101 ? 2.996 -13.627 -4.605 1.00 78.75 101 ALA A CA 1
ATOM 817 C C . ALA A 1 101 ? 4.368 -13.394 -5.251 1.00 78.75 101 ALA A C 1
ATOM 819 O O . ALA A 1 101 ? 4.553 -12.506 -6.085 1.00 78.75 101 ALA A O 1
ATOM 820 N N . ARG A 1 102 ? 5.345 -14.231 -4.889 1.00 72.00 102 ARG A N 1
ATOM 821 C CA . ARG A 1 102 ? 6.642 -14.218 -5.563 1.00 72.00 102 ARG A CA 1
ATOM 822 C C . ARG A 1 102 ? 6.446 -14.652 -7.014 1.00 72.00 102 ARG A C 1
ATOM 824 O O . ARG A 1 102 ? 6.123 -15.812 -7.268 1.00 72.00 102 ARG A O 1
ATOM 831 N N . SER A 1 103 ? 6.730 -13.769 -7.965 1.00 69.81 103 SER A N 1
ATOM 832 C CA . SER A 1 103 ? 6.855 -14.179 -9.364 1.00 69.81 103 SER A CA 1
ATOM 833 C C . SER A 1 103 ? 8.185 -14.912 -9.565 1.00 69.81 103 SER A C 1
ATOM 835 O O . SER A 1 103 ? 9.251 -14.391 -9.232 1.00 69.81 103 SER A O 1
ATOM 837 N N . LEU A 1 104 ? 8.135 -16.134 -10.111 1.00 67.56 104 LEU A N 1
ATOM 838 C CA . LEU A 1 104 ? 9.338 -16.894 -10.488 1.00 67.56 104 LEU A CA 1
ATOM 839 C C . LEU A 1 104 ? 10.147 -16.200 -11.593 1.00 67.56 104 LEU A C 1
ATOM 841 O O . LEU A 1 104 ? 11.325 -16.501 -11.761 1.00 67.56 104 LEU A O 1
ATOM 845 N N . GLU A 1 105 ? 9.513 -15.280 -12.317 1.00 66.69 105 GLU A N 1
ATOM 846 C CA . GLU A 1 105 ? 10.110 -14.477 -13.383 1.00 66.69 105 GLU A CA 1
ATOM 847 C C . GLU A 1 105 ? 10.617 -13.116 -12.872 1.00 66.69 105 GLU A C 1
ATOM 849 O O . GLU A 1 105 ? 11.220 -12.357 -13.627 1.00 66.69 105 GLU A O 1
ATOM 854 N N . SER A 1 106 ? 10.407 -12.800 -11.587 1.00 68.50 106 SER A N 1
ATOM 855 C CA . SER A 1 106 ? 10.868 -11.545 -10.996 1.00 68.50 106 SER A CA 1
ATOM 856 C C . SER A 1 106 ? 12.394 -11.481 -10.920 1.00 68.50 106 SER A C 1
ATOM 858 O O . SER A 1 106 ? 13.058 -12.420 -10.483 1.00 68.50 106 SER A O 1
ATOM 860 N N . SER A 1 107 ? 12.949 -10.319 -11.262 1.00 77.38 107 SER A N 1
ATOM 861 C CA . SER A 1 107 ? 14.359 -9.978 -11.045 1.00 77.38 107 SER A CA 1
ATOM 862 C C . SER A 1 107 ? 14.689 -9.632 -9.583 1.00 77.38 107 SER A C 1
ATOM 864 O O . SER A 1 107 ? 15.848 -9.357 -9.266 1.00 77.38 107 SER A O 1
ATOM 866 N N . ILE A 1 108 ? 13.696 -9.648 -8.685 1.00 82.44 108 ILE A N 1
ATOM 867 C CA . ILE A 1 108 ? 13.850 -9.299 -7.269 1.00 82.44 108 ILE A CA 1
ATOM 868 C C . ILE A 1 108 ? 14.490 -10.476 -6.500 1.00 82.44 108 ILE A C 1
ATOM 870 O O . ILE A 1 108 ? 13.934 -11.579 -6.500 1.00 82.44 108 ILE A O 1
ATOM 874 N N . PRO A 1 109 ? 15.630 -10.271 -5.805 1.00 88.12 109 PRO A N 1
ATOM 875 C CA . PRO A 1 109 ? 16.303 -11.319 -5.033 1.00 88.12 109 PRO A CA 1
ATOM 876 C C . PRO A 1 109 ? 15.443 -11.902 -3.903 1.00 88.12 109 PRO A C 1
ATOM 878 O O . PRO A 1 109 ? 14.690 -11.176 -3.257 1.00 88.12 109 PRO A O 1
ATOM 881 N N . GLN A 1 110 ? 15.632 -13.191 -3.589 1.00 87.25 110 GLN A N 1
ATOM 882 C CA . GLN A 1 110 ? 14.921 -13.883 -2.498 1.00 87.25 110 GLN A CA 1
ATOM 883 C C . GLN A 1 110 ? 15.038 -13.158 -1.150 1.00 87.25 110 GLN A C 1
ATOM 885 O O . GLN A 1 110 ? 14.043 -13.012 -0.454 1.00 87.25 110 GLN A O 1
ATOM 890 N N . GLU A 1 111 ? 16.219 -12.634 -0.823 1.00 91.06 111 GLU A N 1
ATOM 891 C CA . GLU A 1 111 ? 16.458 -11.897 0.424 1.00 91.06 111 GLU A CA 1
ATOM 892 C C . GLU A 1 111 ? 15.518 -10.691 0.590 1.00 91.06 111 GLU A C 1
ATOM 894 O O . GLU A 1 111 ? 15.121 -10.363 1.705 1.00 91.06 111 GLU A O 1
ATOM 899 N N . GLN A 1 112 ? 15.110 -10.039 -0.507 1.00 89.31 112 GLN A N 1
ATOM 900 C CA . GLN A 1 112 ? 14.150 -8.936 -0.423 1.00 89.31 112 GLN A CA 1
ATOM 901 C C . GLN A 1 112 ? 12.740 -9.421 -0.071 1.00 89.31 112 GLN A C 1
ATOM 903 O O . GLN A 1 112 ? 12.023 -8.717 0.641 1.00 89.31 112 GLN A O 1
ATOM 908 N N . TRP A 1 113 ? 12.356 -10.614 -0.536 1.00 89.19 113 TRP A N 1
ATOM 909 C CA . TRP A 1 113 ? 11.086 -11.253 -0.188 1.00 89.19 113 TRP A CA 1
ATOM 910 C C . TRP A 1 113 ? 11.066 -11.701 1.268 1.00 89.19 113 TRP A C 1
ATOM 912 O O . TRP A 1 113 ? 10.106 -11.405 1.976 1.00 89.19 113 TRP A O 1
ATOM 922 N N . ASP A 1 114 ? 12.143 -12.345 1.720 1.00 91.12 114 ASP A N 1
ATOM 923 C CA . ASP A 1 114 ? 12.291 -12.779 3.112 1.00 91.12 114 ASP A CA 1
ATOM 924 C C . ASP A 1 114 ? 12.225 -11.567 4.045 1.00 91.12 114 ASP A C 1
ATOM 926 O O . ASP A 1 114 ? 11.437 -11.535 4.987 1.00 91.12 114 ASP A O 1
ATOM 930 N N . ARG A 1 115 ? 12.952 -10.499 3.699 1.00 93.25 115 ARG A N 1
ATOM 931 C CA . ARG A 1 115 ? 12.920 -9.242 4.444 1.00 93.25 115 ARG A CA 1
ATOM 932 C C . ARG A 1 115 ? 11.531 -8.599 4.465 1.00 93.25 115 ARG A C 1
ATOM 934 O O . ARG A 1 115 ? 11.117 -8.129 5.519 1.00 93.25 115 ARG A O 1
ATOM 941 N N . LEU A 1 116 ? 10.818 -8.552 3.335 1.00 92.50 116 LEU A N 1
ATOM 942 C CA . LEU A 1 116 ? 9.443 -8.034 3.287 1.00 92.50 116 LEU A CA 1
ATOM 943 C C . LEU A 1 116 ? 8.524 -8.841 4.213 1.00 92.50 116 LEU A C 1
ATOM 945 O O . LEU A 1 116 ? 7.735 -8.260 4.956 1.00 92.50 116 LEU A O 1
ATOM 949 N N . HIS A 1 117 ? 8.634 -10.170 4.184 1.00 92.62 117 HIS A N 1
ATOM 950 C CA . HIS A 1 117 ? 7.834 -11.045 5.030 1.00 92.62 117 HIS A CA 1
ATOM 951 C C . HIS A 1 117 ? 8.138 -10.828 6.516 1.00 92.62 117 HIS A C 1
ATOM 953 O O . HIS A 1 117 ? 7.213 -10.609 7.295 1.00 92.62 117 HIS A O 1
ATOM 959 N N . ASP A 1 118 ? 9.415 -10.803 6.895 1.00 95.06 118 ASP A N 1
ATOM 960 C CA . ASP A 1 118 ? 9.845 -10.568 8.275 1.00 95.06 118 ASP A CA 1
ATOM 961 C C . ASP A 1 118 ? 9.403 -9.187 8.781 1.00 95.06 118 ASP A C 1
ATOM 963 O O . ASP A 1 118 ? 8.901 -9.057 9.899 1.00 95.06 118 ASP A O 1
ATOM 967 N N . GLU A 1 119 ? 9.543 -8.141 7.961 1.00 96.31 119 GLU A N 1
ATOM 968 C CA . GLU A 1 119 ? 9.079 -6.787 8.284 1.00 96.31 119 GLU A CA 1
ATOM 969 C C . GLU A 1 119 ? 7.552 -6.743 8.467 1.00 96.31 119 GLU A C 1
ATOM 971 O O . GLU A 1 119 ? 7.076 -6.113 9.415 1.00 96.31 119 GLU A O 1
ATOM 976 N N . ASN A 1 120 ? 6.782 -7.434 7.619 1.00 96.81 120 ASN A N 1
ATOM 977 C CA . ASN A 1 120 ? 5.327 -7.537 7.752 1.00 96.81 120 ASN A CA 1
ATOM 978 C C . ASN A 1 120 ? 4.928 -8.288 9.029 1.00 96.81 120 ASN A C 1
ATOM 980 O O . ASN A 1 120 ? 4.080 -7.808 9.780 1.00 96.81 120 ASN A O 1
ATOM 984 N N . VAL A 1 121 ? 5.540 -9.446 9.299 1.00 95.81 121 VAL A N 1
ATOM 985 C CA . VAL A 1 121 ? 5.266 -10.250 10.501 1.00 95.81 121 VAL A CA 1
ATOM 986 C C . VAL A 1 121 ? 5.550 -9.421 11.749 1.00 95.81 121 VAL A C 1
ATOM 988 O O . VAL A 1 121 ? 4.664 -9.244 12.584 1.00 95.81 121 VAL A O 1
ATOM 991 N N . ASN A 1 122 ? 6.740 -8.830 11.856 1.00 95.94 122 ASN A N 1
ATOM 992 C CA . ASN A 1 122 ? 7.111 -8.015 13.013 1.00 95.94 122 ASN A CA 1
ATOM 993 C C . ASN A 1 122 ? 6.143 -6.844 13.234 1.00 95.94 122 ASN A C 1
ATOM 995 O O . ASN A 1 122 ? 5.773 -6.545 14.373 1.00 95.94 122 ASN A O 1
ATOM 999 N N . TRP A 1 123 ? 5.686 -6.207 12.156 1.00 97.38 123 TRP A N 1
ATOM 1000 C CA . TRP A 1 123 ? 4.749 -5.101 12.270 1.00 97.38 123 TRP A CA 1
ATOM 1001 C C . TRP A 1 123 ? 3.344 -5.558 12.678 1.00 97.38 123 TRP A C 1
ATOM 1003 O O . TRP A 1 123 ? 2.772 -4.978 13.600 1.00 97.38 123 TRP A O 1
ATOM 1013 N N . VAL A 1 124 ? 2.826 -6.659 12.125 1.00 96.44 124 VAL A N 1
ATOM 1014 C CA . VAL A 1 124 ? 1.566 -7.275 12.586 1.00 96.44 124 VAL A CA 1
ATOM 1015 C C . VAL A 1 124 ? 1.631 -7.607 14.075 1.00 96.44 124 VAL A C 1
ATOM 1017 O O . VAL A 1 124 ? 0.696 -7.302 14.816 1.00 96.44 124 VAL A O 1
ATOM 1020 N N . HIS A 1 125 ? 2.747 -8.178 14.535 1.00 94.56 125 HIS A N 1
ATOM 1021 C CA . HIS A 1 125 ? 2.974 -8.442 15.953 1.00 94.56 125 HIS A CA 1
ATOM 1022 C C . HIS A 1 125 ? 2.868 -7.158 16.791 1.00 94.56 125 HIS A C 1
ATOM 1024 O O . HIS A 1 125 ? 2.161 -7.157 17.800 1.00 94.56 125 HIS A O 1
ATOM 1030 N N . SER A 1 126 ? 3.499 -6.057 16.364 1.00 94.6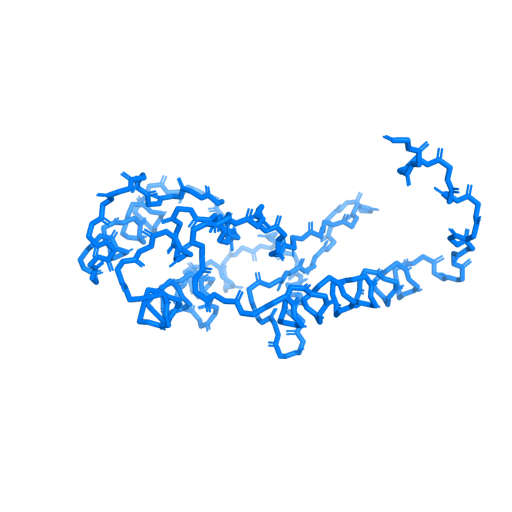9 126 SER A N 1
ATOM 1031 C CA . SER A 1 126 ? 3.391 -4.773 17.074 1.00 94.69 126 SER A CA 1
ATOM 1032 C C . SER A 1 126 ? 1.970 -4.201 17.080 1.00 94.69 126 SER A C 1
ATOM 1034 O O . SER A 1 126 ? 1.517 -3.723 18.118 1.00 94.69 126 SER A O 1
ATOM 1036 N N . GLN A 1 127 ? 1.234 -4.317 15.971 1.00 95.56 127 GLN A N 1
ATOM 1037 C CA . GLN A 1 127 ? -0.136 -3.812 15.845 1.00 95.56 127 GLN A CA 1
ATOM 1038 C C . GLN A 1 127 ? -1.106 -4.580 16.747 1.00 95.56 127 GLN A C 1
ATOM 1040 O O . GLN A 1 127 ? -1.943 -3.991 17.435 1.00 95.56 127 GLN A O 1
ATOM 1045 N N . LEU A 1 128 ? -0.952 -5.905 16.803 1.00 93.69 128 LEU A N 1
ATOM 1046 C CA . LEU A 1 128 ? -1.711 -6.772 17.698 1.00 93.69 128 LEU A CA 1
ATOM 1047 C C . LEU A 1 128 ? -1.402 -6.470 19.169 1.00 93.69 128 LEU A C 1
ATOM 1049 O O . LEU A 1 128 ? -2.329 -6.313 19.965 1.00 93.69 128 LEU A O 1
ATOM 1053 N N . GLN A 1 129 ? -0.122 -6.330 19.523 1.00 91.56 129 GLN A N 1
ATOM 1054 C CA . GLN A 1 129 ? 0.292 -5.995 20.888 1.00 91.56 129 GLN A CA 1
ATOM 1055 C C . GLN A 1 129 ? -0.213 -4.621 21.334 1.00 91.56 129 GLN A C 1
ATOM 1057 O O . GLN A 1 129 ? -0.749 -4.494 22.436 1.00 91.56 129 GLN A O 1
ATOM 1062 N N . GLY A 1 130 ? -0.086 -3.606 20.477 1.00 89.19 130 GLY A N 1
ATOM 1063 C CA . GLY A 1 130 ? -0.581 -2.257 20.748 1.00 89.19 130 GLY A CA 1
ATOM 1064 C C . GLY A 1 130 ? -2.104 -2.197 20.882 1.00 89.19 130 GLY A C 1
ATOM 1065 O O . GLY A 1 130 ? -2.617 -1.463 21.723 1.00 89.19 130 GLY A O 1
ATOM 1066 N N . SER A 1 131 ? -2.828 -3.010 20.106 1.00 86.88 131 SER A N 1
ATOM 1067 C CA . SER A 1 131 ? -4.297 -2.997 20.085 1.00 86.88 131 SER A CA 1
ATOM 1068 C C . SER A 1 131 ? -4.952 -3.828 21.191 1.00 86.88 131 SER A C 1
ATOM 1070 O O . SER A 1 131 ? -6.034 -3.474 21.658 1.00 86.88 131 SER A O 1
ATOM 1072 N N . PHE A 1 132 ? -4.338 -4.944 21.596 1.00 86.19 132 PHE A N 1
ATOM 1073 C CA . PHE A 1 132 ? -4.983 -5.950 22.452 1.00 86.19 132 PHE A CA 1
ATOM 1074 C C . PHE A 1 132 ? -4.130 -6.406 23.650 1.00 86.19 132 PHE A C 1
ATOM 1076 O O . PHE A 1 132 ? -4.572 -7.252 24.429 1.00 86.19 132 PHE A O 1
ATOM 1083 N N . GLY A 1 133 ? -2.927 -5.855 23.833 1.00 77.56 133 GLY A N 1
ATOM 1084 C CA . GLY A 1 133 ? -1.975 -6.303 24.851 1.00 77.56 133 GLY A CA 1
ATOM 1085 C C . GLY A 1 133 ? -1.218 -7.569 24.436 1.00 77.56 133 GLY A C 1
ATOM 1086 O O . GLY A 1 133 ? -1.157 -7.922 23.263 1.00 77.56 133 GLY A O 1
ATOM 1087 N N . ASN A 1 134 ? -0.598 -8.265 25.394 1.00 68.56 134 ASN A N 1
ATOM 1088 C CA . ASN A 1 134 ? 0.230 -9.441 25.100 1.00 68.56 134 ASN A CA 1
ATOM 1089 C C . ASN A 1 134 ? -0.595 -10.581 24.476 1.00 68.56 134 ASN A C 1
ATOM 1091 O O . ASN A 1 134 ? -1.260 -11.336 25.186 1.00 68.56 134 ASN A O 1
ATOM 1095 N N . ILE A 1 135 ? -0.498 -10.734 23.155 1.00 64.44 135 ILE A N 1
ATOM 1096 C CA . ILE A 1 135 ? -1.034 -11.878 22.416 1.00 64.44 135 ILE A CA 1
ATOM 1097 C C . ILE A 1 135 ? 0.084 -12.914 22.242 1.00 64.44 135 ILE A C 1
ATOM 1099 O O . ILE A 1 135 ? 1.121 -12.634 21.642 1.00 64.44 135 ILE A O 1
ATOM 1103 N N . ASP A 1 136 ? -0.133 -14.124 22.763 1.00 64.00 136 ASP A N 1
ATOM 1104 C CA . ASP A 1 136 ? 0.740 -15.278 22.528 1.00 64.00 136 ASP A CA 1
ATOM 1105 C C . ASP A 1 136 ? 0.425 -15.916 21.165 1.00 64.00 136 ASP A C 1
ATOM 1107 O O . ASP A 1 136 ? -0.503 -16.715 21.024 1.00 64.00 136 ASP A O 1
ATOM 1111 N N . LEU A 1 137 ? 1.215 -15.553 20.153 1.00 62.31 137 LEU A N 1
ATOM 1112 C CA . LEU A 1 137 ? 1.091 -16.071 18.787 1.00 62.31 137 LEU A CA 1
ATOM 1113 C C . LEU A 1 137 ? 1.796 -17.426 18.583 1.00 62.31 137 LEU A C 1
ATOM 1115 O O . LEU A 1 137 ? 1.702 -18.013 17.507 1.00 62.31 137 LEU A O 1
ATOM 1119 N N . SER A 1 138 ? 2.438 -17.992 19.615 1.00 60.31 138 SER A N 1
ATOM 1120 C CA . SER A 1 138 ? 3.033 -19.337 19.527 1.00 60.31 138 SER A CA 1
ATOM 1121 C C . SER A 1 138 ? 1.985 -20.452 19.387 1.00 60.31 138 SER A C 1
ATOM 1123 O O . SER A 1 138 ? 2.304 -21.567 18.978 1.00 60.31 138 SER A O 1
ATOM 1125 N N . ARG A 1 139 ? 0.708 -20.149 19.660 1.00 51.34 139 ARG A N 1
ATOM 1126 C CA . ARG A 1 139 ? -0.414 -21.091 19.533 1.00 51.34 139 ARG A CA 1
ATOM 1127 C C . ARG A 1 139 ? -0.983 -21.232 18.118 1.00 51.34 139 ARG A C 1
ATOM 1129 O O . ARG A 1 1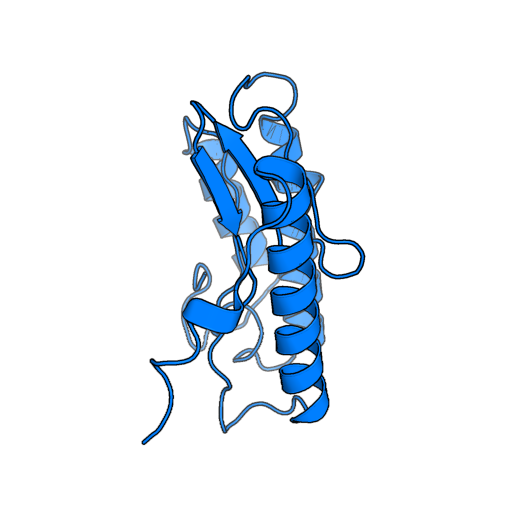39 ? -1.790 -22.132 17.901 1.00 51.34 139 ARG A O 1
ATOM 1136 N N . THR A 1 140 ? -0.577 -20.400 17.157 1.00 54.59 140 THR A N 1
ATOM 1137 C CA . THR A 1 140 ? -1.074 -20.451 15.764 1.00 54.59 140 THR A CA 1
ATOM 1138 C C . THR A 1 140 ? -0.115 -21.124 14.777 1.00 54.59 140 THR A C 1
ATOM 1140 O O . THR A 1 140 ? -0.441 -21.231 13.598 1.00 54.59 140 THR A O 1
ATOM 1143 N N . GLY A 1 141 ? 1.037 -21.634 15.232 1.00 46.66 141 GLY A N 1
ATOM 1144 C CA . GLY A 1 141 ? 2.067 -22.291 14.408 1.00 46.66 141 GLY A CA 1
ATOM 1145 C C . GLY A 1 141 ? 1.706 -23.688 13.878 1.00 46.66 141 GLY A C 1
ATOM 1146 O O . GLY A 1 141 ? 2.509 -24.607 13.989 1.00 46.66 141 GLY A O 1
ATOM 1147 N N . GLY A 1 142 ? 0.495 -23.871 13.345 1.00 45.12 142 GLY A N 1
ATOM 1148 C CA . GLY A 1 142 ? -0.029 -25.170 12.908 1.00 45.12 142 GLY A CA 1
ATOM 1149 C C . GLY A 1 142 ? -0.617 -25.210 11.499 1.00 45.12 142 GLY A C 1
ATOM 1150 O O . GLY A 1 142 ? -1.271 -26.192 11.163 1.00 45.12 142 GLY A O 1
ATOM 1151 N N . ILE A 1 143 ? -0.435 -24.178 10.673 1.00 46.34 143 ILE A N 1
ATOM 1152 C CA . ILE A 1 143 ? -0.884 -24.200 9.275 1.00 46.34 143 ILE A CA 1
ATOM 1153 C C . ILE A 1 143 ? 0.191 -23.524 8.434 1.00 46.34 143 ILE A C 1
ATOM 1155 O O . ILE A 1 143 ? 0.180 -22.312 8.307 1.00 46.34 143 ILE A O 1
ATOM 1159 N N . LEU A 1 144 ? 1.165 -24.309 7.981 1.00 43.50 144 LEU A N 1
ATOM 1160 C CA . LEU A 1 144 ? 1.990 -24.168 6.769 1.00 43.50 144 LEU A CA 1
ATOM 1161 C C . LEU A 1 144 ? 3.185 -25.114 6.956 1.00 43.50 144 LEU A C 1
ATOM 1163 O O . LEU A 1 144 ? 4.302 -24.726 7.279 1.00 43.50 144 LEU A O 1
ATOM 1167 N N . GLY A 1 145 ? 2.884 -26.402 6.830 1.00 38.97 145 GLY A N 1
ATOM 1168 C CA . GLY A 1 145 ? 3.842 -27.494 6.866 1.00 38.97 145 GLY A CA 1
ATOM 1169 C C . GLY A 1 145 ? 3.232 -28.686 6.146 1.00 38.97 145 GLY A C 1
ATOM 1170 O O . GLY A 1 145 ? 2.539 -29.482 6.776 1.00 38.97 145 GLY A O 1
ATOM 1171 N N . ASN A 1 146 ? 3.399 -28.703 4.823 1.00 35.25 146 ASN A N 1
ATOM 1172 C CA . ASN A 1 146 ? 3.576 -29.867 3.944 1.00 35.25 146 ASN A CA 1
ATOM 1173 C C . ASN A 1 146 ? 3.758 -29.383 2.506 1.00 35.25 146 ASN A C 1
ATOM 1175 O O . ASN A 1 146 ? 2.828 -28.720 1.997 1.00 35.25 146 ASN A O 1
#

Sequence (146 aa):
GDIIPPKSDCSQDRYADVYNMFIQNSLLPVLVLPGDDDWIQCDLPDVAWRRWAQFFVQPPLEGTWWAVSSVPEEVERQDGRKENFAFRHDGVLFLGLNAPARSLESSIPQEQWDRLHDENVNWVHSQLQGSFGNIDLSRTGGILGN

Secondary structure (DSSP, 8-state):
---SPTT----HHHHHHHHHHHHHH-SS-------STTTTTSSSHHHHHHHHHHHHSSSTTGGGTTTT--SSS--EEETTEEE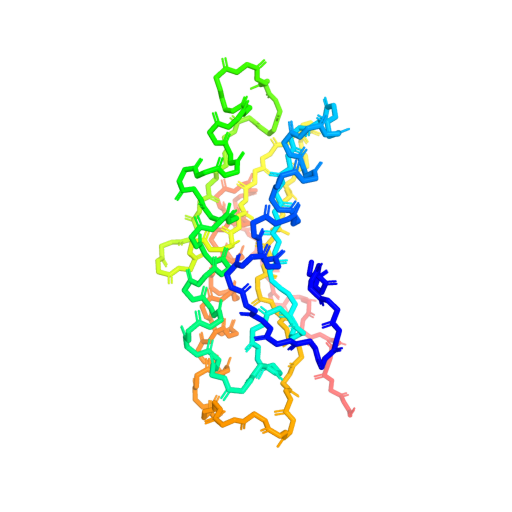EEEEEETTEEEEE---PPPPTT--S-HHHHHHHHHHHHHHHHHHHHHHHS---GGGGTTS---

=== Feature glossary ===
The record interleaves many kinds of information about one protein. Here is each kind framed as the question it answers.

Q: What are the backbone torsion angles?
A: φ (phi) and ψ (psi) are the two rotatable backbone dihedrals per residue: φ is the C(i-1)–N–Cα–C torsion, ψ is the N–Cα–C–N(i+1) torsion, both in degrees on (−180°, 180°]. α-helical residues cluster near (−60°, −45°); β-strand residues near (−120°, +130°). A Ramachandran plot is simply a scatter of (φ, ψ) for every residue.

Q: What is the amino-acid chain?
A: This is the polypeptide sequence — one letter per residue, N-terminus first. Length ranges from a few dozen residues for small domains to over a thousand for large multi-domain proteins.

Q: How mobile is each atom in the crystal?
A: For experimental (PDB) structures, the B-factor (temperature factor) quantifies the positional spread of each atom in the crystal — a combination of thermal vibration and static disorder — in units of Å². High B-factors mark flexible loops or poorly resolved regions; low B-factors mark the rigid, well-ordered core.

Q: Are the domains correctly placed relative to each other?
A: Predicted Aligned Error (PAE) is an AlphaFold confidence matrix: entry (i, j) is the expected error in the position of residue j, in ångströms, when the prediction is superimposed on the true structure at residue i. Low PAE within a block of residues means that block is internally rigid and well-predicted; high PAE between two blocks means their relative placement is uncertain even if each block individually is confident.

Q: How confident is the AlphaFold model at each residue?
A: pLDDT is the predicted lDDT-Cα score: AlphaFold's confidence that the local environment of each residue (all inter-atomic distances within 15 Å) is correctly placed. It is a per-residue number between 0 and 100, with higher meaning more reliable.

Q: What family and function is it annotated with?
A: Functional annotations link the protein to curated databases. InterPro entries identify conserved domains and families by matching the sequence against member-database signatures (Pfam, PROSITE, CDD, …). Gene Ontology (GO) terms describe molecular function, biological process, and cellular component in a controlled vocabulary. CATH places the structure in a hierarchical fold classification (Class/Architecture/Topology/Homologous-superfamily). The organism is the source species.

Q: How big and how compact is the whole molecule?
A: Three whole-structure scalars: the radius of gyration (RMS distance of Cα from centroid, in Å), the count of Cα–Cα contacts (pairs closer than 8 Å and separated by more than four residues in sequence — i.e. tertiary, not local, contacts), and the bounding-box dimensions. Together they distinguish compact globular folds from extended fibres or disordered chains.

Q: What known structures does this most resemble?
A: The Foldseek neighbor list gives the closest experimentally determined structures in the PDB, ranked by structural alignment. TM-score near 1 means near-identical fold; near 0.3 means only rough topology match. This is how one finds what a novel AlphaFold prediction most resembles in the solved-structure universe.

Q: Which residues are buried vs exposed?
A: SASA measures how much of the protein is reachable by solvent. It is computed by rolling a water-sized probe over the atomic surface and summing the exposed area (Å²). Per-residue SASA distinguishes core (buried, low SASA) from surface (exposed, high SASA) residues; total SASA is a whole-molecule size measure.

Q: Which residues are in helices, strands, or loops?
A: Eight-state secondary structure (DSSP): H is the canonical α-helix, G the tighter 3₁₀-helix, I the wider π-helix; E/B are β-structure, T and S are turns and bends, and '-' is everything else. DSSP derives these from the pattern of main-chain N–H···O=C hydrogen bonds, not from the sequence.

Q: Where is each backbone atom in 3D?
A: Structure coordinates are given as an mmCIF _atom_site loop: one row per atom with element, residue name, chain id, sequence number, and x/y/z position in Å. Only the four main-chain atoms per residue are included here; side chains are omitted to keep the record compact.

Q: What if only a Cα trace is available?
A: Three-state secondary structure (P-SEA) collapses the eight DSSP classes into helix (a), strand (b), and coil (c). P-SEA assigns these from Cα geometry alone — distances and angles — without requiring backbone oxygens, so it works on any Cα trace.

Q: What do the rendered images show?
A: The six renders are orthographic views along the three Cartesian axes in both directions. Representation (cartoon, sticks, or surface) and color scheme (sequence-rainbow or by-chain) vary across proteins so the training set covers all the common visualization conventions.

Q: What does the local fold look like, residue by residue?
A: Foldseek's 3Di representation compresses backbone geometry into a per-residue letter drawn from a learned twenty-state alphabet. It captures the tertiary interaction pattern around each residue — which residues are packed against it in space, regardless of where they are in sequence.

Q: What do the diagnostic plots show?
A: The contact map is a binary N×N matrix image: pixel (i, j) is dark where Cα_i and Cα_j are within 8 Å and |i−j|>4. Because the |i−j|>4 filter removes local helical contacts, off-diagonal stripes parallel to the main diagonal indicate parallel β-sheets; stripes perpendicular to it indicate antiparallel β-sheets. The Ramachandran plot scatters every residue's (φ, ψ) pair against the sterically allowed regions. The PAE heatmap renders the predicted-aligned-error matrix.